Protein AF-0000000080159891 (afdb_homodimer)

Nearest PDB structures (foldseek):
  3m3w-assembly1_A  TM=3.680E-01  e=1.113E+00  Mus musculus
  7n6g-assembly1_3H  TM=3.211E-01  e=9.814E-01  Chlamydomonas reinhardtii
  2ysu-assembly1_B  TM=4.409E-01  e=3.050E+00  Escherichia coli
  2b5u-assembly2_C  TM=4.542E-01  e=4.450E+00  Escherichia coli
  8i03-assembly1_H  TM=3.028E-01  e=2.226E+00  Schizosaccharomyces pombe

Radius of gyration: 21.89 Å; Cα contacts (8 Å, |Δi|>4): 85; chains: 2; bounding box: 22×74×49 Å

Solvent-accessible surface area (backbone atoms only — not comparable to full-atom values): 10011 Å² total; per-residue (Å²): 124,68,68,62,51,53,52,50,51,48,51,50,48,49,50,55,45,52,54,51,47,52,53,51,48,52,53,46,51,52,57,71,67,59,70,73,68,85,65,97,40,57,67,59,45,50,52,42,52,51,51,51,51,51,53,51,52,54,51,48,52,53,50,51,51,50,52,49,49,44,51,50,50,52,52,52,52,52,53,54,53,52,52,51,54,56,56,69,72,98,123,69,67,61,51,53,51,51,50,48,49,50,47,49,50,53,44,52,54,50,50,52,54,50,48,52,52,47,52,54,57,71,68,60,71,72,67,86,64,98,40,58,68,58,43,50,51,43,52,51,51,51,51,51,51,50,51,51,52,49,52,52,52,51,50,50,53,49,50,45,52,50,49,50,51,52,53,52,51,55,52,52,53,52,54,57,55,69,74,97

Foldseek 3Di:
DVVVVLVVLLVVLVVVLVVLVVVLVVLVVVLVPQDQDPDPDPVSRVVSVVVSVVSVVVSVVSNVVSVVSSVVSNVVSVVVVVVVVVVVVD/DVVVVLVVLLVVLVVVLVVLVVVLVVLVVVLVPQDQDPDPDPVSRVVSVVVSVVSVVVSVVSNVVSVVSSVVSNVVSVVVVVVVVVVVVD

Structure (mmCIF, N/CA/C/O backbone):
data_AF-0000000080159891-model_v1
#
loop_
_entity.id
_entity.type
_entity.pdbx_description
1 polymer 'Uncharacterized protein'
#
loop_
_atom_site.group_PDB
_atom_site.id
_atom_site.type_symbol
_atom_site.label_atom_id
_atom_site.label_alt_id
_atom_site.label_comp_id
_atom_site.label_asym_id
_atom_site.label_entity_id
_atom_site.label_seq_id
_atom_site.pdbx_PDB_ins_code
_atom_site.Cartn_x
_atom_site.Cartn_y
_atom_site.Cartn_z
_atom_site.occupancy
_atom_site.B_iso_or_equiv
_atom_site.auth_seq_id
_atom_site.auth_comp_id
_atom_site.auth_asym_id
_atom_site.auth_atom_id
_atom_site.pdbx_PDB_model_num
ATOM 1 N N . MET A 1 1 ? -6.734 30.906 12.227 1 41.5 1 MET A N 1
ATOM 2 C CA . MET A 1 1 ? -7.859 30.453 11.406 1 41.5 1 MET A CA 1
ATOM 3 C C . MET A 1 1 ? -7.391 29.516 10.297 1 41.5 1 MET A C 1
ATOM 5 O O . MET A 1 1 ? -8.047 28.516 10.008 1 41.5 1 MET A O 1
ATOM 9 N N . HIS A 1 2 ? -6 29.703 9.641 1 50.62 2 HIS A N 1
ATOM 10 C CA . HIS A 1 2 ? -5.527 29.094 8.398 1 50.62 2 HIS A CA 1
ATOM 11 C C . HIS A 1 2 ? -4.965 27.703 8.648 1 50.62 2 HIS A C 1
ATOM 13 O O . HIS A 1 2 ? -5.129 26.797 7.816 1 50.62 2 HIS A O 1
ATOM 19 N N . ARG A 1 3 ? -4.496 27.547 9.922 1 57.81 3 ARG A N 1
ATOM 20 C CA . ARG A 1 3 ? -3.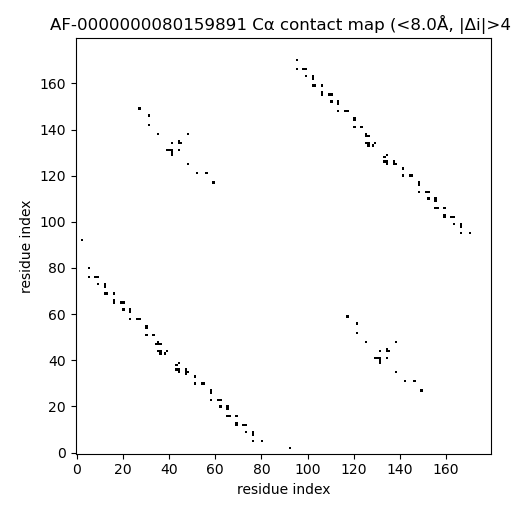898 26.266 10.281 1 57.81 3 ARG A CA 1
ATOM 21 C C . ARG A 1 3 ? -4.949 25.156 10.312 1 57.81 3 ARG A C 1
ATOM 23 O O . ARG A 1 3 ? -4.703 24.047 9.852 1 57.81 3 ARG A O 1
ATOM 30 N N . ALA A 1 4 ? -6.168 25.484 10.703 1 65.19 4 ALA A N 1
ATOM 31 C CA . ALA A 1 4 ? -7.289 24.547 10.766 1 65.19 4 ALA A CA 1
ATOM 32 C C . ALA A 1 4 ? -7.641 24.016 9.375 1 65.19 4 ALA A C 1
ATOM 34 O O . ALA A 1 4 ? -8.008 22.859 9.227 1 65.19 4 ALA A O 1
ATOM 35 N N . SER A 1 5 ? -7.145 24.953 8.375 1 75.56 5 SER A N 1
ATOM 36 C CA . SER A 1 5 ? -7.559 24.578 7.023 1 75.56 5 SER A CA 1
ATOM 37 C C . SER A 1 5 ? -6.664 23.484 6.457 1 75.56 5 SER A C 1
ATOM 39 O O . SER A 1 5 ? -7.156 22.5 5.898 1 75.56 5 SER A O 1
ATOM 41 N N . TYR A 1 6 ? -5.398 23.531 6.855 1 85.38 6 TYR A N 1
ATOM 42 C CA . TYR A 1 6 ? -4.5 22.531 6.293 1 85.38 6 TYR A CA 1
ATOM 43 C C . TYR A 1 6 ? -4.66 21.203 7.008 1 85.38 6 TYR A C 1
ATOM 45 O O . TYR A 1 6 ? -4.594 20.141 6.383 1 85.38 6 TYR A O 1
ATOM 53 N N . ASP A 1 7 ? -4.992 21.359 8.25 1 85.12 7 ASP A N 1
ATOM 54 C CA . ASP A 1 7 ? -5.242 20.141 9.008 1 85.12 7 ASP A CA 1
ATOM 55 C C . ASP A 1 7 ? -6.441 19.375 8.453 1 85.12 7 ASP A C 1
ATOM 57 O O . ASP A 1 7 ? -6.414 18.141 8.359 1 85.12 7 ASP A O 1
ATOM 61 N N . ALA A 1 8 ? -7.395 20.188 8.172 1 91.81 8 ALA A N 1
ATOM 62 C CA . ALA A 1 8 ? -8.594 19.578 7.613 1 91.81 8 ALA A CA 1
ATOM 63 C C . ALA A 1 8 ? -8.305 18.953 6.246 1 91.81 8 ALA A C 1
ATOM 65 O O . ALA A 1 8 ? -8.797 17.875 5.934 1 91.81 8 ALA A O 1
ATOM 66 N N . ASP A 1 9 ? -7.5 19.625 5.426 1 92.94 9 ASP A N 1
ATOM 67 C CA . ASP A 1 9 ? -7.141 19.109 4.105 1 92.94 9 ASP A CA 1
ATOM 68 C C . ASP A 1 9 ? -6.309 17.844 4.215 1 92.94 9 ASP A C 1
ATOM 70 O O . ASP A 1 9 ? -6.52 16.891 3.461 1 92.94 9 ASP A O 1
ATOM 74 N N . PHE A 1 10 ? -5.398 17.875 5.129 1 93.38 10 PHE A N 1
ATOM 75 C CA . PHE A 1 10 ? -4.578 16.688 5.375 1 93.38 10 PHE A CA 1
ATOM 76 C C . PHE A 1 10 ? -5.441 15.523 5.832 1 93.38 10 PHE A C 1
ATOM 78 O O . PHE A 1 10 ? -5.285 14.398 5.348 1 93.38 10 PHE A O 1
ATOM 85 N N . ALA A 1 11 ? -6.348 15.781 6.77 1 94.75 11 ALA A N 1
ATOM 86 C CA . ALA A 1 11 ? -7.227 14.734 7.281 1 94.75 11 ALA A CA 1
ATOM 87 C C . ALA A 1 11 ? -8.07 14.125 6.16 1 94.75 11 ALA A C 1
ATOM 89 O O . ALA A 1 11 ? -8.242 12.906 6.094 1 94.75 11 ALA A O 1
ATOM 90 N N . LYS A 1 12 ? -8.523 15.008 5.336 1 96.69 12 LYS A N 1
ATOM 91 C CA . LYS A 1 12 ? -9.328 14.539 4.211 1 96.69 12 LYS A CA 1
ATOM 92 C C . LYS A 1 12 ? -8.5 13.664 3.271 1 96.69 12 LYS A C 1
ATOM 94 O O . LYS A 1 12 ? -8.961 12.609 2.834 1 96.69 12 LYS A O 1
ATOM 99 N N . ALA A 1 13 ? -7.277 14.094 2.92 1 97.25 13 ALA A N 1
ATOM 100 C CA . ALA A 1 13 ? -6.406 13.32 2.035 1 97.25 13 ALA A CA 1
ATOM 101 C C . ALA A 1 13 ? -6.094 11.953 2.627 1 97.25 13 ALA A C 1
ATOM 103 O O . ALA A 1 13 ? -6.137 10.938 1.921 1 97.25 13 ALA A O 1
ATOM 104 N N . LEU A 1 14 ? -5.863 11.891 3.908 1 97.44 14 LEU A N 1
ATOM 105 C CA . LEU A 1 14 ? -5.547 10.633 4.574 1 97.44 14 LEU A CA 1
ATOM 106 C C . LEU A 1 14 ? -6.777 9.734 4.656 1 97.44 14 LEU A C 1
ATOM 108 O O . LEU A 1 14 ? -6.676 8.516 4.5 1 97.44 14 LEU A O 1
ATOM 112 N N . LYS A 1 15 ? -7.883 10.352 4.934 1 96.88 15 LYS A N 1
ATOM 113 C CA . LYS A 1 15 ? -9.117 9.578 4.988 1 96.88 15 LYS A CA 1
ATOM 114 C C . LYS A 1 15 ? -9.391 8.891 3.65 1 96.88 15 LYS A C 1
ATOM 116 O O . LYS A 1 15 ? -9.711 7.703 3.611 1 96.88 15 LYS A O 1
ATOM 121 N N . VAL A 1 16 ? -9.266 9.625 2.617 1 98 16 VAL A N 1
ATOM 122 C CA . VAL A 1 16 ? -9.477 9.07 1.283 1 98 16 VAL A CA 1
ATOM 123 C C . VAL A 1 16 ? -8.469 7.957 1.023 1 98 16 VAL A C 1
ATOM 125 O O . VAL A 1 16 ? -8.82 6.902 0.489 1 98 16 VAL A O 1
ATOM 128 N N . PHE A 1 17 ? -7.234 8.172 1.402 1 98.44 17 PHE A N 1
ATOM 129 C CA . PHE A 1 17 ? -6.188 7.168 1.257 1 98.44 17 PHE A CA 1
ATOM 130 C C . PHE A 1 17 ? -6.543 5.898 2.021 1 98.44 17 PHE A C 1
ATOM 132 O O . PHE A 1 17 ? -6.496 4.797 1.465 1 98.44 17 PHE A O 1
ATOM 139 N N . TYR A 1 18 ? -6.961 6.016 3.201 1 97.75 18 TYR A N 1
ATOM 140 C CA . TYR A 1 18 ? -7.27 4.855 4.027 1 97.75 18 TYR A CA 1
ATOM 141 C C . TYR A 1 18 ? -8.477 4.102 3.479 1 97.75 18 TYR A C 1
ATOM 143 O O . TYR A 1 18 ? -8.516 2.869 3.518 1 97.75 18 TYR A O 1
ATOM 151 N N . GLN A 1 19 ? -9.414 4.844 3.037 1 97.88 19 GLN A N 1
ATOM 152 C CA . GLN A 1 19 ? -10.57 4.211 2.42 1 97.88 19 GLN A CA 1
ATOM 153 C C . GLN A 1 19 ? -10.172 3.416 1.181 1 97.88 19 GLN A C 1
ATOM 155 O O . GLN A 1 19 ? -10.641 2.295 0.974 1 97.88 19 GLN A O 1
ATOM 160 N N . SER A 1 20 ? -9.281 3.963 0.385 1 97.75 20 SER A N 1
ATOM 161 C CA . SER A 1 20 ? -8.766 3.26 -0.785 1 97.75 20 SER A CA 1
ATOM 162 C C . SER A 1 20 ? -8 2.006 -0.382 1 97.75 20 SER A C 1
ATOM 164 O O . SER A 1 20 ? -8.133 0.96 -1.022 1 97.75 20 SER A O 1
ATOM 166 N N . MET A 1 21 ? -7.301 2.1 0.705 1 96.44 21 MET A N 1
ATOM 167 C CA . MET A 1 21 ? -6.531 0.958 1.189 1 96.44 21 MET A CA 1
ATOM 168 C C . MET A 1 21 ? -7.453 -0.177 1.621 1 96.44 21 MET A C 1
ATOM 170 O O . MET A 1 21 ? -7.125 -1.352 1.443 1 96.44 21 MET A O 1
ATOM 174 N N . ASN A 1 22 ? -8.562 0.203 2.166 1 95.88 22 ASN A N 1
ATOM 175 C CA . ASN A 1 22 ? -9.531 -0.826 2.533 1 95.88 22 ASN A CA 1
ATOM 176 C C . ASN A 1 22 ? -10.039 -1.582 1.31 1 95.88 22 ASN A C 1
ATOM 178 O O . ASN A 1 22 ? -10.195 -2.803 1.352 1 95.88 22 ASN A O 1
ATOM 182 N N . THR A 1 23 ? -10.312 -0.82 0.308 1 96.69 23 THR A N 1
ATOM 183 C CA . THR A 1 23 ? -10.734 -1.436 -0.944 1 96.69 23 THR A CA 1
ATOM 184 C C . THR A 1 23 ? -9.641 -2.338 -1.502 1 96.69 23 THR A C 1
ATOM 186 O O . THR A 1 23 ? -9.906 -3.467 -1.915 1 96.69 23 THR A O 1
ATOM 189 N N . ILE A 1 24 ? -8.414 -1.918 -1.471 1 96.69 24 ILE A N 1
ATOM 190 C CA . ILE A 1 24 ? -7.258 -2.652 -1.969 1 96.69 24 ILE A CA 1
ATOM 191 C C . ILE A 1 24 ? -7.047 -3.914 -1.134 1 96.69 24 ILE A C 1
ATOM 193 O O . ILE A 1 24 ? -6.738 -4.98 -1.674 1 96.69 24 ILE A O 1
ATOM 197 N N . ARG A 1 25 ? -7.273 -3.783 0.096 1 94.75 25 ARG A N 1
ATOM 198 C CA . ARG A 1 25 ? -7.195 -4.941 0.978 1 94.75 25 ARG A CA 1
ATOM 199 C C . ARG A 1 25 ? -8.211 -6.008 0.571 1 94.75 25 ARG A C 1
ATOM 201 O O . ARG A 1 25 ? -7.902 -7.199 0.573 1 94.75 25 ARG A O 1
ATOM 208 N N . GLY A 1 26 ? -9.398 -5.504 0.278 1 95.56 26 GLY A N 1
ATOM 209 C CA . GLY A 1 26 ? -10.391 -6.438 -0.223 1 95.56 26 GLY A CA 1
ATOM 210 C C . GLY A 1 26 ? -9.953 -7.164 -1.479 1 95.56 26 GLY A C 1
ATOM 211 O O . GLY A 1 26 ? -10.164 -8.367 -1.611 1 95.56 26 GLY A O 1
ATOM 212 N N . HIS A 1 27 ? -9.312 -6.418 -2.354 1 93.88 27 HIS A N 1
ATOM 213 C CA . HIS A 1 27 ? -8.781 -7.02 -3.57 1 93.88 27 HIS A CA 1
ATOM 214 C C . HIS A 1 27 ? -7.711 -8.055 -3.25 1 93.88 27 HIS A C 1
ATOM 216 O O . HIS A 1 27 ? -7.684 -9.133 -3.852 1 93.88 27 HIS A O 1
ATOM 222 N N . PHE A 1 28 ? -6.902 -7.758 -2.34 1 94.31 28 PHE A N 1
ATOM 223 C CA . PHE A 1 28 ? -5.871 -8.711 -1.944 1 94.31 28 PHE A CA 1
ATOM 224 C C . PHE A 1 28 ? -6.496 -9.977 -1.368 1 94.31 28 PHE A C 1
ATOM 226 O O . PHE A 1 28 ? -6.031 -11.086 -1.643 1 94.31 28 PHE A O 1
ATOM 233 N N . LEU A 1 29 ? -7.477 -9.836 -0.58 1 94.19 29 LEU A N 1
ATOM 234 C CA . LEU A 1 29 ? -8.117 -11 0.026 1 94.19 29 LEU A CA 1
ATOM 235 C C . LEU A 1 29 ? -8.672 -11.938 -1.044 1 94.19 29 LEU A C 1
ATOM 237 O O . LEU A 1 29 ? -8.602 -13.156 -0.901 1 94.19 29 LEU A O 1
ATOM 241 N N . ARG A 1 30 ? -9.188 -11.359 -2.08 1 92.31 30 ARG A N 1
ATOM 242 C CA . ARG A 1 30 ? -9.648 -12.18 -3.199 1 92.31 30 ARG A CA 1
ATOM 243 C C . ARG A 1 30 ? -8.477 -12.914 -3.848 1 92.31 30 ARG A C 1
ATOM 245 O O . ARG A 1 30 ? -8.594 -14.094 -4.188 1 92.31 30 ARG A O 1
ATOM 252 N N . LEU A 1 31 ? -7.367 -12.242 -4.008 1 90.94 31 LEU A N 1
ATOM 253 C CA . LEU A 1 31 ? -6.164 -12.852 -4.559 1 90.94 31 LEU A CA 1
ATOM 254 C C . LEU A 1 31 ? -5.676 -13.992 -3.668 1 90.94 31 LEU A C 1
ATOM 256 O O . LEU A 1 31 ? -5.312 -15.055 -4.164 1 90.94 31 LEU A O 1
ATOM 260 N N . LYS A 1 32 ? -5.742 -13.703 -2.432 1 89.81 32 LYS A N 1
ATOM 261 C CA . LYS A 1 32 ? -5.289 -14.672 -1.44 1 89.81 32 LYS A CA 1
ATOM 262 C C . LYS A 1 32 ? -6.148 -15.938 -1.481 1 89.81 32 LYS A C 1
ATOM 264 O O . LYS A 1 32 ? -5.645 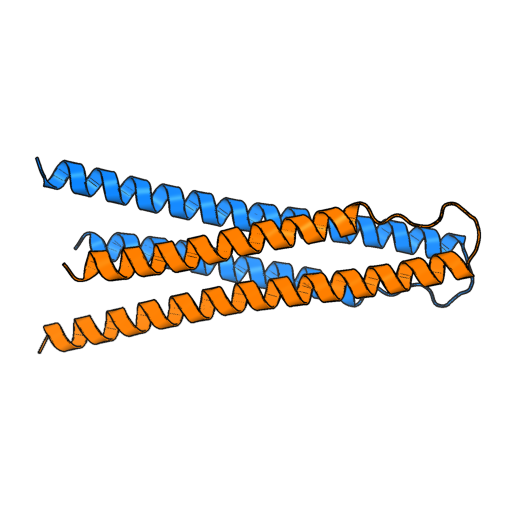-17.047 -1.268 1 89.81 32 LYS A O 1
ATOM 269 N N . HIS A 1 33 ? -7.363 -15.797 -1.824 1 92.19 33 HIS A N 1
ATOM 270 C CA . HIS A 1 33 ? -8.289 -16.922 -1.781 1 92.19 33 HIS A CA 1
ATOM 271 C C . HIS A 1 33 ? -8.414 -17.578 -3.15 1 92.19 33 HIS A C 1
ATOM 273 O O . HIS A 1 33 ? -9.117 -18.594 -3.295 1 92.19 33 HIS A O 1
ATOM 279 N N . TYR A 1 34 ? -7.75 -17.031 -4.102 1 91.5 34 TYR A N 1
ATOM 280 C CA . TYR A 1 34 ? -7.688 -17.656 -5.414 1 91.5 34 TYR A CA 1
ATOM 281 C C . TYR A 1 34 ? -6.699 -18.812 -5.418 1 91.5 34 TYR A C 1
ATOM 283 O O . TYR A 1 34 ? -5.484 -18.609 -5.426 1 91.5 34 TYR A O 1
ATOM 291 N N . LYS A 1 35 ? -7.129 -20.094 -5.562 1 92.12 35 LYS A N 1
ATOM 292 C CA . LYS A 1 35 ? -6.312 -21.281 -5.332 1 92.12 35 LYS A CA 1
ATOM 293 C C . LYS A 1 35 ? -6.078 -22.047 -6.633 1 92.12 35 LYS A C 1
ATOM 295 O O . LYS A 1 35 ? -6.914 -22 -7.543 1 92.12 35 LYS A O 1
ATOM 300 N N . PRO A 1 36 ? -4.938 -22.688 -6.625 1 91.38 36 PRO A N 1
ATOM 301 C CA . PRO A 1 36 ? -4.68 -23.516 -7.805 1 91.38 36 PRO A CA 1
ATOM 302 C C . PRO A 1 36 ? -5.621 -24.719 -7.906 1 91.38 36 PRO A C 1
ATOM 304 O O . PRO A 1 36 ? -6.184 -25.156 -6.898 1 91.38 36 PRO A O 1
ATOM 307 N N . PRO A 1 37 ? -5.75 -25.078 -9.148 1 90.75 37 PRO A N 1
ATOM 308 C CA . PRO A 1 37 ? -6.57 -26.281 -9.32 1 90.75 37 PRO A CA 1
ATOM 309 C C . PRO A 1 37 ? -6 -27.5 -8.578 1 90.75 37 PRO A C 1
ATOM 311 O O . PRO A 1 37 ? -4.781 -27.656 -8.484 1 90.75 37 PRO A O 1
ATOM 314 N N . GLU A 1 38 ? -6.805 -28.312 -8.102 1 86.38 38 GLU A N 1
ATOM 315 C CA . GLU A 1 38 ? -6.395 -29.516 -7.398 1 86.38 38 GLU A CA 1
ATOM 316 C C . GLU A 1 38 ? -6.031 -30.625 -8.383 1 86.38 38 GLU A C 1
ATOM 318 O O . GLU A 1 38 ? -5.164 -31.453 -8.102 1 86.38 38 GLU A O 1
ATOM 323 N N . GLU A 1 39 ? -6.637 -30.531 -9.547 1 80.38 39 GLU A N 1
ATOM 324 C CA . GLU A 1 39 ? -6.402 -31.562 -10.555 1 80.38 39 GLU A CA 1
ATOM 325 C C . GLU A 1 39 ? -4.988 -31.453 -11.125 1 80.38 39 GLU A C 1
ATOM 327 O O . GLU A 1 39 ? -4.41 -30.375 -11.172 1 80.38 39 GLU A O 1
ATOM 332 N N . GLU A 1 40 ? -4.359 -32.625 -11.422 1 82.19 40 GLU A N 1
ATOM 333 C CA . GLU A 1 40 ? -3.029 -32.688 -12.023 1 82.19 40 GLU A CA 1
ATOM 334 C C . GLU A 1 40 ? -3.096 -32.406 -13.523 1 82.19 40 GLU A C 1
ATOM 336 O O . GLU A 1 40 ? -2.898 -33.312 -14.336 1 82.19 40 GLU A O 1
ATOM 341 N N . ASN A 1 41 ? -3.438 -31.25 -13.852 1 88.44 41 ASN A N 1
ATOM 342 C CA . ASN A 1 41 ? -3.533 -30.766 -15.227 1 88.44 41 ASN A CA 1
ATOM 343 C C . ASN A 1 41 ? -2.658 -29.547 -15.453 1 88.44 41 ASN A C 1
ATOM 345 O O . ASN A 1 41 ? -2.967 -28.453 -14.961 1 88.44 41 ASN A O 1
ATOM 349 N N . ILE A 1 42 ? -1.668 -29.781 -16.188 1 89.56 42 ILE A N 1
ATOM 350 C CA . ILE A 1 42 ? -0.646 -28.766 -16.406 1 89.56 42 ILE A CA 1
ATOM 351 C C . ILE A 1 42 ? -1.266 -27.547 -17.078 1 89.56 42 ILE A C 1
ATOM 353 O O . ILE A 1 42 ? -0.909 -26.406 -16.766 1 89.56 42 ILE A O 1
ATOM 357 N N . TYR A 1 43 ? -2.123 -27.969 -17.953 1 90.69 43 TYR A N 1
ATOM 358 C CA . TYR A 1 43 ? -2.76 -26.875 -18.672 1 90.69 43 TYR A CA 1
ATOM 359 C C . TYR A 1 43 ? -3.533 -25.969 -17.719 1 90.69 43 TYR A C 1
ATOM 361 O O . TYR A 1 43 ? -3.393 -24.75 -17.766 1 90.69 43 TYR A O 1
ATOM 369 N N . LEU A 1 44 ? -4.324 -26.531 -16.844 1 92.81 44 LEU A N 1
ATOM 370 C CA . LEU A 1 44 ? -5.121 -25.766 -15.883 1 92.81 44 LEU A CA 1
ATOM 371 C C . LEU A 1 44 ? -4.223 -25 -14.922 1 92.81 44 LEU A C 1
ATOM 373 O O . LEU A 1 44 ? -4.539 -23.859 -14.539 1 92.81 44 LEU A O 1
ATOM 377 N N . LEU A 1 45 ? -3.154 -25.547 -14.57 1 92.62 45 LEU A N 1
ATOM 378 C CA . LEU A 1 45 ? -2.219 -24.906 -13.656 1 92.62 45 LEU A CA 1
ATOM 379 C C . LEU A 1 45 ? -1.547 -23.703 -14.328 1 92.62 45 LEU A C 1
ATOM 381 O O . LEU A 1 45 ? -1.313 -22.672 -13.688 1 92.62 45 LEU A O 1
ATOM 385 N N . ARG A 1 46 ? -1.249 -23.922 -15.562 1 92.38 46 ARG A N 1
ATOM 386 C CA . ARG A 1 46 ? -0.683 -22.812 -16.312 1 92.38 46 ARG A CA 1
ATOM 387 C C . ARG A 1 46 ? -1.668 -21.641 -16.406 1 92.38 46 ARG A C 1
ATOM 389 O O . ARG A 1 46 ? -1.289 -20.484 -16.219 1 92.38 46 ARG A O 1
ATOM 396 N N . LEU A 1 47 ? -2.859 -21.984 -16.641 1 93.88 47 LEU A N 1
ATOM 397 C CA . LEU A 1 47 ? -3.898 -20.969 -16.703 1 93.88 47 LEU A CA 1
ATOM 398 C C . LEU A 1 47 ? -4.031 -20.25 -15.352 1 93.88 47 LEU A C 1
ATOM 400 O O . LEU A 1 47 ? -4.18 -19.031 -15.312 1 93.88 47 LEU A O 1
ATOM 404 N N . PHE A 1 48 ? -4.059 -20.969 -14.32 1 94.19 48 PHE A N 1
ATOM 405 C CA . PHE A 1 48 ? -4.102 -20.422 -12.969 1 94.19 48 PHE A CA 1
ATOM 406 C C . PHE A 1 48 ? -2.949 -19.453 -12.742 1 94.19 48 PHE A C 1
ATOM 408 O O . PHE A 1 48 ? -3.152 -18.359 -12.234 1 94.19 48 PHE A O 1
ATOM 415 N N . THR A 1 49 ? -1.771 -19.859 -13.125 1 92.69 49 THR A N 1
ATOM 416 C CA . THR A 1 49 ? -0.581 -19.047 -12.898 1 92.69 49 THR A CA 1
ATOM 417 C C . THR A 1 49 ? -0.67 -17.734 -13.672 1 92.69 49 THR A C 1
ATOM 419 O O . THR A 1 49 ? -0.326 -16.672 -13.148 1 92.69 49 THR A O 1
ATOM 422 N N . GLU A 1 50 ? -1.165 -17.812 -14.789 1 92.56 50 GLU A N 1
ATOM 423 C CA . GLU A 1 50 ? -1.311 -16.625 -15.625 1 92.56 50 GLU A CA 1
ATOM 424 C C . GLU A 1 50 ? -2.334 -15.664 -15.039 1 92.56 50 GLU A C 1
ATOM 426 O O . GLU A 1 50 ? -2.076 -14.461 -14.945 1 92.56 50 GLU A O 1
ATOM 431 N N . LYS A 1 51 ? -3.418 -16.234 -14.672 1 93.69 51 LYS A N 1
ATOM 432 C CA . LYS A 1 51 ? -4.473 -15.414 -14.086 1 93.69 51 LYS A CA 1
ATOM 433 C C . LYS A 1 51 ? -4.008 -14.781 -12.781 1 93.69 51 LYS A C 1
ATOM 435 O O . LYS A 1 51 ? -4.27 -13.602 -12.531 1 93.69 51 LYS A O 1
ATOM 440 N N . GLN A 1 52 ? -3.375 -15.602 -12.031 1 91.81 52 GLN A N 1
ATOM 441 C CA . GLN A 1 52 ? -2.867 -15.086 -10.766 1 91.81 52 GLN A CA 1
ATOM 442 C C . GLN A 1 52 ? -1.889 -13.938 -10.992 1 91.81 52 GLN A C 1
ATOM 444 O O . GLN A 1 52 ? -1.938 -12.922 -10.289 1 91.81 52 GLN A O 1
ATOM 449 N N . SER A 1 53 ? -1.062 -14.031 -11.93 1 91 53 SER A N 1
ATOM 450 C CA . SER A 1 53 ? -0.112 -12.969 -12.25 1 91 53 SER A CA 1
ATOM 451 C C . SER A 1 53 ? -0.83 -11.695 -12.688 1 91 53 SER A C 1
ATOM 453 O O . SER A 1 53 ? -0.446 -10.594 -12.297 1 91 53 SER A O 1
ATOM 455 N N . GLN A 1 54 ? -1.775 -11.891 -13.469 1 93.56 54 GLN A N 1
ATOM 456 C CA . GLN A 1 54 ? -2.547 -10.742 -13.922 1 93.56 54 GLN A CA 1
ATOM 457 C C . GLN A 1 54 ? -3.25 -10.055 -12.75 1 93.56 54 GLN A C 1
ATOM 459 O O . GLN A 1 54 ? -3.277 -8.828 -12.672 1 93.56 54 GLN A O 1
ATOM 464 N N . MET A 1 55 ? -3.807 -10.797 -11.914 1 92.94 55 MET A N 1
ATOM 465 C CA . MET A 1 55 ? -4.488 -10.242 -10.742 1 92.94 55 MET A CA 1
ATOM 466 C C . MET A 1 55 ? -3.518 -9.461 -9.867 1 92.94 55 MET A C 1
ATOM 468 O O . MET A 1 55 ? -3.863 -8.391 -9.352 1 92.94 55 MET A O 1
ATOM 472 N N . PHE A 1 56 ? -2.371 -9.961 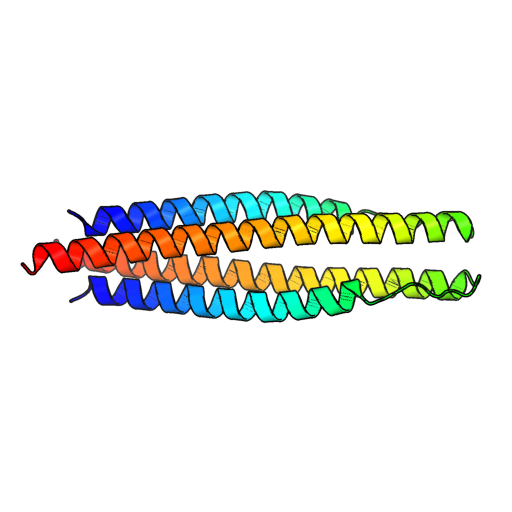-9.734 1 91.12 56 PHE A N 1
ATOM 473 C CA . PHE A 1 56 ? -1.35 -9.289 -8.938 1 91.12 56 PHE A CA 1
ATOM 474 C C . PHE A 1 56 ? -0.931 -7.977 -9.586 1 91.12 56 PHE A C 1
ATOM 476 O O . PHE A 1 56 ? -0.729 -6.977 -8.891 1 91.12 56 PHE A O 1
ATOM 483 N N . LYS A 1 57 ? -0.786 -8.031 -10.805 1 93.12 57 LYS A N 1
ATOM 484 C CA . LYS A 1 57 ? -0.437 -6.812 -11.531 1 93.12 57 LYS A CA 1
ATOM 485 C C . LYS A 1 57 ? -1.516 -5.746 -11.359 1 93.12 57 LYS A C 1
ATOM 487 O O . LYS A 1 57 ? -1.207 -4.57 -11.148 1 93.12 57 LYS A O 1
ATOM 492 N N . ASP A 1 58 ? -2.713 -6.145 -11.453 1 93.88 58 ASP A N 1
ATOM 493 C CA . ASP A 1 58 ? -3.83 -5.219 -11.289 1 93.88 58 ASP A CA 1
ATOM 494 C C . ASP A 1 58 ? -3.855 -4.641 -9.875 1 93.88 58 ASP A C 1
ATOM 496 O O . ASP A 1 58 ? -4.074 -3.443 -9.688 1 93.88 58 ASP A O 1
ATOM 500 N N . PHE A 1 59 ? -3.652 -5.48 -8.984 1 94.75 59 PHE A N 1
ATOM 501 C CA . PHE A 1 59 ? -3.584 -5.094 -7.578 1 94.75 59 PHE A CA 1
ATOM 502 C C . PHE A 1 59 ? -2.496 -4.047 -7.359 1 94.75 59 PHE A C 1
ATOM 504 O O . PHE A 1 59 ? -2.738 -3.016 -6.727 1 94.75 59 PHE A O 1
ATOM 511 N N . TRP A 1 60 ? -1.364 -4.246 -7.918 1 93.81 60 TRP A N 1
ATOM 512 C CA . TRP A 1 60 ? -0.228 -3.348 -7.754 1 93.81 60 TRP A CA 1
ATOM 513 C C . TRP A 1 60 ? -0.503 -1.995 -8.406 1 93.81 60 TRP A C 1
ATOM 515 O O . TRP A 1 60 ? -0.178 -0.949 -7.84 1 93.81 60 TRP A O 1
ATOM 525 N N . GLN A 1 61 ? -1.079 -2.105 -9.492 1 96 61 GLN A N 1
ATOM 526 C CA . GLN A 1 61 ? -1.382 -0.869 -10.203 1 96 61 GLN A CA 1
ATOM 527 C C . GLN A 1 61 ? -2.336 0.009 -9.398 1 96 61 GLN A C 1
ATOM 529 O O . GLN A 1 61 ? -2.168 1.229 -9.344 1 96 61 GLN A O 1
ATOM 534 N N . GLN A 1 62 ? -3.26 -0.633 -8.828 1 96.25 62 GLN A N 1
ATOM 535 C CA . GLN A 1 62 ? -4.199 0.096 -7.984 1 96.25 62 GLN A CA 1
ATOM 536 C C . GLN A 1 62 ? -3.492 0.703 -6.777 1 96.25 62 GLN A C 1
ATOM 538 O O . GLN A 1 62 ? -3.721 1.866 -6.438 1 96.25 62 GLN A O 1
ATOM 543 N N . LEU A 1 63 ? -2.703 -0.058 -6.184 1 96.56 63 LEU A N 1
ATOM 544 C CA . LEU A 1 63 ? -1.948 0.408 -5.027 1 96.56 63 LEU A CA 1
ATOM 545 C C . LEU A 1 63 ? -1.055 1.587 -5.398 1 96.56 63 LEU A C 1
ATOM 547 O O . LEU A 1 63 ? -1.062 2.615 -4.719 1 96.56 63 LEU A O 1
ATOM 551 N N . GLU A 1 64 ? -0.373 1.484 -6.508 1 96 64 GLU A N 1
ATOM 552 C CA . GLU A 1 64 ? 0.514 2.551 -6.965 1 96 64 GLU A CA 1
ATOM 553 C C . GLU A 1 64 ? -0.26 3.842 -7.215 1 96 64 GLU A C 1
ATOM 555 O O . GLU A 1 64 ? 0.212 4.93 -6.875 1 96 64 GLU A O 1
ATOM 560 N N . SER A 1 65 ? -1.336 3.701 -7.773 1 97.44 65 SER A N 1
ATOM 561 C CA . SER A 1 65 ? -2.166 4.863 -8.062 1 97.44 65 SER A CA 1
ATOM 562 C C . SER A 1 65 ? -2.621 5.555 -6.781 1 97.44 65 SER A C 1
ATOM 564 O O . SER A 1 65 ? -2.619 6.781 -6.695 1 97.44 65 SER A O 1
ATOM 566 N N . CYS A 1 66 ? -2.998 4.777 -5.824 1 97.69 66 CYS A N 1
ATOM 567 C CA . CYS A 1 66 ? -3.445 5.289 -4.535 1 97.69 66 CYS A CA 1
ATOM 568 C C . CYS A 1 66 ? -2.32 6.027 -3.82 1 97.69 66 CYS A C 1
ATOM 570 O O . CYS A 1 66 ? -2.539 7.102 -3.252 1 97.69 66 CYS A O 1
ATOM 572 N N . ILE A 1 67 ? -1.162 5.527 -3.879 1 97.62 67 ILE A N 1
ATOM 573 C CA . ILE A 1 67 ? -0.006 6.141 -3.23 1 97.62 67 ILE A CA 1
ATOM 574 C C . ILE A 1 67 ? 0.366 7.434 -3.951 1 97.62 67 ILE A C 1
ATOM 576 O O . ILE A 1 67 ? 0.673 8.438 -3.312 1 97.62 67 ILE A O 1
ATOM 580 N N . CYS A 1 68 ? 0.305 7.422 -5.211 1 97.44 68 CYS A N 1
ATOM 581 C CA . CYS A 1 68 ? 0.596 8.617 -5.996 1 97.44 68 CYS A CA 1
ATOM 582 C C . CYS A 1 68 ? -0.405 9.727 -5.695 1 97.44 68 CYS A C 1
ATOM 584 O O . CYS A 1 68 ? -0.029 10.891 -5.582 1 97.44 68 CYS A O 1
ATOM 586 N N . LYS A 1 69 ? -1.615 9.328 -5.602 1 98.06 69 LYS A N 1
ATOM 587 C CA . LYS A 1 69 ? -2.641 10.312 -5.277 1 98.06 69 LYS A CA 1
ATOM 588 C C . LYS A 1 69 ? -2.375 10.961 -3.92 1 98.06 69 LYS A C 1
ATOM 590 O O . LYS A 1 69 ? -2.467 12.18 -3.775 1 98.06 69 LYS A O 1
ATOM 595 N N . LEU A 1 70 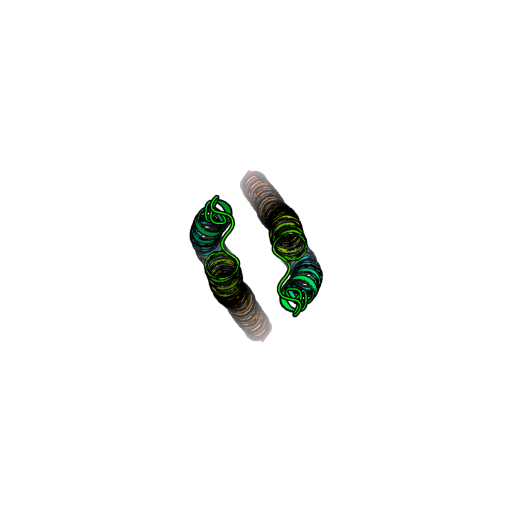? -2.027 10.18 -2.955 1 98.06 70 LEU A N 1
ATOM 596 C CA . LEU A 1 70 ? -1.715 10.727 -1.643 1 98.06 70 LEU A CA 1
ATOM 597 C C . LEU A 1 70 ? -0.53 11.688 -1.723 1 98.06 70 LEU A C 1
ATOM 599 O O . LEU A 1 70 ? -0.577 12.789 -1.169 1 98.06 70 LEU A O 1
ATOM 603 N N . LYS A 1 71 ? 0.421 11.273 -2.422 1 97.25 71 LYS A N 1
ATOM 604 C CA . LYS A 1 71 ? 1.612 12.102 -2.574 1 97.25 71 LYS A CA 1
ATOM 605 C C . LYS A 1 71 ? 1.27 13.445 -3.215 1 97.25 71 LYS A C 1
ATOM 607 O O . LYS A 1 71 ? 1.728 14.492 -2.754 1 97.25 71 LYS A O 1
ATOM 612 N N . ASN A 1 72 ? 0.477 13.336 -4.246 1 97.81 72 ASN A N 1
ATOM 613 C CA . ASN A 1 72 ? 0.073 14.555 -4.949 1 97.81 72 ASN A CA 1
ATOM 614 C C . ASN A 1 72 ? -0.792 15.445 -4.066 1 97.81 72 ASN A C 1
ATOM 616 O O . ASN A 1 72 ? -0.637 16.672 -4.07 1 97.81 72 ASN A O 1
ATOM 620 N N . ASP A 1 73 ? -1.706 14.812 -3.383 1 96.88 73 ASP A N 1
ATOM 621 C CA . ASP A 1 73 ? -2.564 15.578 -2.48 1 96.88 73 ASP A CA 1
ATOM 622 C C . ASP A 1 73 ? -1.741 16.281 -1.4 1 96.88 73 ASP A C 1
ATOM 624 O O . ASP A 1 73 ? -1.936 17.469 -1.137 1 96.88 73 ASP A O 1
ATOM 628 N N . VAL A 1 74 ? -0.792 15.609 -0.833 1 96.12 74 VAL A N 1
ATOM 629 C CA . VAL A 1 74 ? 0.053 16.172 0.221 1 96.12 74 VAL A CA 1
ATOM 630 C C . VAL A 1 74 ? 0.918 17.281 -0.347 1 96.12 74 VAL A C 1
ATOM 632 O O . VAL A 1 74 ? 1.056 18.344 0.27 1 96.12 74 VAL A O 1
ATOM 635 N N . ALA A 1 75 ? 1.46 17.078 -1.506 1 96.25 75 ALA A N 1
ATOM 636 C CA . ALA A 1 75 ? 2.277 18.109 -2.148 1 96.25 75 ALA A CA 1
ATOM 637 C C . ALA A 1 75 ? 1.472 19.375 -2.387 1 96.25 75 ALA A C 1
ATOM 639 O O . ALA A 1 75 ? 1.969 20.484 -2.164 1 96.25 75 ALA A O 1
ATOM 640 N N . ALA A 1 76 ? 0.256 19.203 -2.832 1 96.06 76 ALA A N 1
ATOM 641 C CA . ALA A 1 76 ? -0.622 20.344 -3.088 1 96.06 76 ALA A CA 1
ATOM 642 C C . ALA A 1 76 ? -0.927 21.094 -1.797 1 96.06 76 ALA A C 1
ATOM 644 O O . ALA A 1 76 ? -0.947 22.328 -1.782 1 96.06 76 ALA A O 1
ATOM 645 N N . ILE A 1 77 ? -1.161 20.375 -0.722 1 93.88 77 ILE A N 1
ATOM 646 C CA . ILE A 1 77 ? -1.466 20.953 0.578 1 93.88 77 ILE A CA 1
ATOM 647 C C . ILE A 1 77 ? -0.258 21.75 1.085 1 93.88 77 ILE A C 1
ATOM 649 O O . ILE A 1 77 ? -0.396 22.875 1.549 1 93.88 77 ILE A O 1
ATOM 653 N N . VAL A 1 78 ? 0.913 21.266 0.927 1 91.38 78 VAL A N 1
ATOM 654 C CA . VAL A 1 78 ? 2.143 21.891 1.398 1 91.38 78 VAL A CA 1
ATOM 655 C C . VAL A 1 78 ? 2.438 23.141 0.571 1 91.38 78 VAL A C 1
ATOM 657 O O . VAL A 1 78 ? 2.854 24.172 1.112 1 91.38 78 VAL A O 1
ATOM 660 N N . LYS A 1 79 ? 2.227 23.047 -0.658 1 91.69 79 LYS A N 1
ATOM 661 C CA . LYS A 1 79 ? 2.426 24.188 -1.536 1 91.69 79 LYS A CA 1
ATOM 662 C C . LYS A 1 79 ? 1.496 25.344 -1.159 1 91.69 79 LYS A C 1
ATOM 664 O O . LYS A 1 79 ? 1.919 26.5 -1.106 1 91.69 79 LYS A O 1
ATOM 669 N N . LYS A 1 80 ? 0.216 25 -0.945 1 88.44 80 LYS A N 1
ATOM 670 C CA . LYS A 1 80 ? -0.759 26 -0.523 1 88.44 80 LYS A CA 1
ATOM 671 C C . LYS A 1 80 ? -0.35 26.641 0.8 1 88.44 80 LYS A C 1
ATOM 673 O O . LYS A 1 80 ? -0.475 27.844 0.972 1 88.44 80 LYS A O 1
ATOM 678 N N . LYS A 1 81 ? 0.144 25.859 1.681 1 84.25 81 LYS A N 1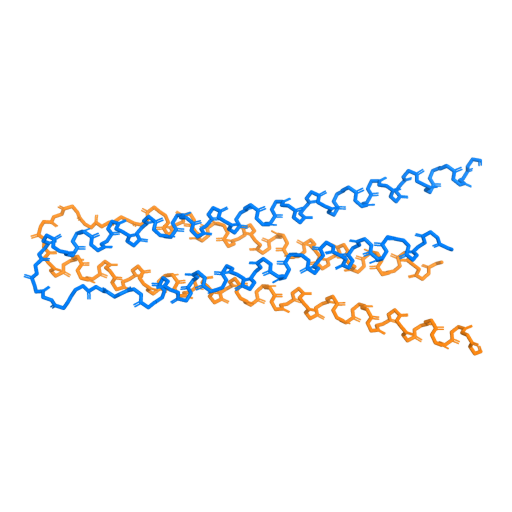
ATOM 679 C CA . LYS A 1 81 ? 0.592 26.328 2.984 1 84.25 81 LYS A CA 1
ATOM 680 C C . LYS A 1 81 ? 1.764 27.297 2.84 1 84.25 81 LYS A C 1
ATOM 682 O O . LYS A 1 81 ? 1.8 28.344 3.496 1 84.25 81 LYS A O 1
ATOM 687 N N . ARG A 1 82 ? 2.699 27.062 2.02 1 84 82 ARG A N 1
ATOM 688 C CA . ARG A 1 82 ? 3.887 27.875 1.817 1 84 82 ARG A CA 1
ATOM 689 C C . ARG A 1 82 ? 3.529 29.203 1.166 1 84 82 ARG A C 1
ATOM 691 O O . ARG A 1 82 ? 4.078 30.25 1.53 1 84 82 ARG A O 1
ATOM 698 N N . GLN A 1 83 ? 2.66 29.172 0.318 1 82 83 GLN A N 1
ATOM 699 C CA . GLN A 1 83 ? 2.242 30.391 -0.363 1 82 83 GLN A CA 1
ATOM 700 C C . GLN A 1 83 ? 1.515 31.328 0.593 1 82 83 GLN A C 1
ATOM 702 O O . GLN A 1 83 ? 1.69 32.562 0.526 1 82 83 GLN A O 1
ATOM 707 N N . GLU A 1 84 ? 0.765 30.844 1.445 1 78.44 84 GLU A N 1
ATOM 708 C CA . GLU A 1 84 ? 0.039 31.672 2.412 1 78.44 84 GLU A CA 1
ATOM 709 C C . GLU A 1 84 ? 0.989 32.281 3.432 1 78.44 84 GLU A C 1
ATOM 711 O O . GLU A 1 84 ? 0.801 33.438 3.844 1 78.44 84 GLU A O 1
ATOM 716 N N . VAL A 1 85 ? 1.961 31.547 3.836 1 69.81 85 VAL A N 1
ATOM 717 C CA . VAL A 1 85 ? 2.949 32.062 4.781 1 69.81 85 VAL A CA 1
ATOM 718 C C . VAL A 1 85 ? 3.752 33.188 4.133 1 69.81 85 VAL A C 1
ATOM 720 O O . VAL A 1 85 ? 4.051 34.188 4.777 1 69.81 85 VAL A O 1
ATOM 723 N N . ALA A 1 86 ? 4 33.062 2.885 1 74.12 86 ALA A N 1
ATOM 724 C CA . ALA A 1 86 ? 4.742 34.094 2.148 1 74.12 86 ALA A CA 1
ATOM 725 C C . ALA A 1 86 ? 3.928 35.375 2.018 1 74.12 86 ALA A C 1
ATOM 727 O O . ALA A 1 86 ? 4.469 36.469 2.131 1 74.12 86 ALA A O 1
ATOM 728 N N . TYR A 1 87 ? 2.623 35.25 1.812 1 75.44 87 TYR A N 1
ATOM 729 C CA . TYR A 1 87 ? 1.755 36.406 1.653 1 75.44 87 TYR A CA 1
ATOM 730 C C . TYR A 1 87 ? 1.558 37.125 2.982 1 75.44 87 TYR A C 1
ATOM 732 O O . TYR A 1 87 ? 1.39 38.344 3.016 1 75.44 87 TYR A O 1
ATOM 740 N N . SER A 1 88 ? 1.517 36.375 4.098 1 72.62 88 SER A N 1
ATOM 741 C CA . SER A 1 88 ? 1.287 37 5.398 1 72.62 88 SER A CA 1
ATOM 742 C C . SER A 1 88 ? 2.521 37.781 5.875 1 72.62 88 SER A C 1
ATOM 744 O O . SER A 1 88 ? 2.445 38.562 6.812 1 72.62 88 SER A O 1
ATOM 746 N N . ARG A 1 89 ? 3.646 37.406 5.379 1 71.25 89 ARG A N 1
ATOM 747 C CA . ARG A 1 89 ? 4.891 38.062 5.766 1 71.25 89 ARG A CA 1
ATOM 748 C C . ARG A 1 89 ? 5.105 39.344 4.961 1 71.25 89 ARG A C 1
ATOM 750 O O . ARG A 1 89 ? 5.949 40.156 5.312 1 71.25 89 ARG A O 1
ATOM 757 N N . CYS A 1 90 ? 4.312 39.594 4.016 1 59.09 90 CYS A N 1
ATOM 758 C CA . CYS A 1 90 ? 4.402 40.844 3.295 1 59.09 90 CYS A CA 1
ATOM 759 C C . CYS A 1 90 ? 3.344 41.812 3.781 1 59.09 90 CYS A C 1
ATOM 761 O O . CYS A 1 90 ? 2.25 41.406 4.18 1 59.09 90 CYS A O 1
ATOM 763 N N . MET B 1 1 ? 4.656 28.844 17.359 1 41.16 1 MET B N 1
ATOM 764 C CA . MET B 1 1 ? 5.82 27.984 17.547 1 41.16 1 MET B CA 1
ATOM 765 C C . MET B 1 1 ? 5.43 26.5 17.453 1 41.16 1 MET B C 1
ATOM 767 O O . MET B 1 1 ? 6.148 25.703 16.844 1 41.16 1 MET B O 1
ATOM 771 N N . HIS B 1 2 ? 4.039 26.016 17.953 1 50.41 2 HIS B N 1
ATOM 772 C CA . HIS B 1 2 ? 3.625 24.641 18.219 1 50.41 2 HIS B CA 1
ATOM 773 C C . HIS B 1 2 ? 3.145 23.953 16.938 1 50.41 2 HIS B C 1
ATOM 775 O O . HIS B 1 2 ? 3.389 22.766 16.734 1 50.41 2 HIS B O 1
ATOM 781 N N . ARG B 1 3 ? 2.648 24.859 16.031 1 57.41 3 ARG B N 1
ATOM 782 C CA . ARG B 1 3 ? 2.121 24.344 14.773 1 57.41 3 ARG B CA 1
ATOM 783 C C . ARG B 1 3 ? 3.236 23.766 13.906 1 57.41 3 ARG B C 1
ATOM 785 O O . ARG B 1 3 ? 3.066 22.719 13.281 1 57.41 3 ARG B O 1
ATOM 792 N N . ALA B 1 4 ? 4.43 24.328 13.977 1 64.69 4 ALA B N 1
ATOM 793 C CA . ALA B 1 4 ? 5.602 23.891 13.234 1 64.69 4 ALA B CA 1
ATOM 794 C C . ALA B 1 4 ? 6.02 22.484 13.648 1 64.69 4 ALA B C 1
ATOM 796 O O . ALA B 1 4 ? 6.457 21.688 12.812 1 64.69 4 ALA B O 1
ATOM 797 N N . SER B 1 5 ? 5.48 22.203 14.977 1 75.31 5 SER B N 1
ATOM 798 C CA . SER B 1 5 ? 5.957 20.922 15.5 1 75.31 5 SER B CA 1
ATOM 799 C C . SER B 1 5 ? 5.152 19.766 14.93 1 75.31 5 SER B C 1
ATOM 801 O O . SER B 1 5 ? 5.727 18.766 14.492 1 75.31 5 SER B O 1
ATOM 803 N N . TYR B 1 6 ? 3.881 20.031 14.68 1 85.12 6 TYR B N 1
ATOM 804 C CA . TYR B 1 6 ? 3.068 18.922 14.18 1 85.12 6 TYR B CA 1
ATOM 805 C C . TYR B 1 6 ? 3.293 18.719 12.688 1 85.12 6 TYR B C 1
ATOM 807 O O . TYR B 1 6 ? 3.314 17.578 12.219 1 85.12 6 TYR B O 1
ATOM 815 N N . ASP B 1 7 ? 3.574 19.812 12.086 1 84.75 7 ASP B N 1
ATOM 816 C CA . ASP B 1 7 ? 3.879 19.719 10.664 1 84.75 7 ASP B CA 1
ATOM 817 C C . ASP B 1 7 ? 5.141 18.891 10.422 1 84.75 7 ASP B C 1
ATOM 819 O O . ASP B 1 7 ? 5.199 18.078 9.492 1 84.75 7 ASP B O 1
ATOM 823 N N . ALA B 1 8 ? 6.051 19.234 11.273 1 91.62 8 ALA B N 1
ATOM 824 C CA . ALA B 1 8 ? 7.309 18.484 11.156 1 91.62 8 ALA B CA 1
ATOM 825 C C . ALA B 1 8 ? 7.109 17.016 11.477 1 91.62 8 ALA B C 1
ATOM 827 O O . ALA B 1 8 ? 7.672 16.141 10.805 1 91.62 8 ALA B O 1
ATOM 828 N N . ASP B 1 9 ? 6.293 16.688 12.477 1 92.88 9 ASP B N 1
ATOM 829 C CA . ASP B 1 9 ? 6.012 15.305 12.844 1 92.88 9 ASP B CA 1
ATOM 830 C C . ASP B 1 9 ? 5.254 14.586 11.734 1 92.88 9 ASP B C 1
ATOM 832 O O . ASP B 1 9 ? 5.547 13.422 11.43 1 92.88 9 ASP B O 1
ATOM 836 N N . PHE B 1 10 ? 4.332 15.281 11.188 1 93.38 10 PHE B N 1
ATOM 837 C CA . PHE B 1 10 ? 3.57 14.719 10.078 1 93.38 10 PHE B CA 1
ATOM 838 C C . PHE B 1 10 ? 4.48 14.438 8.883 1 93.38 10 PHE B C 1
ATOM 840 O O . PHE B 1 10 ? 4.406 13.367 8.281 1 93.38 10 PHE B O 1
ATOM 847 N N . ALA B 1 11 ? 5.336 15.391 8.555 1 94.81 11 ALA 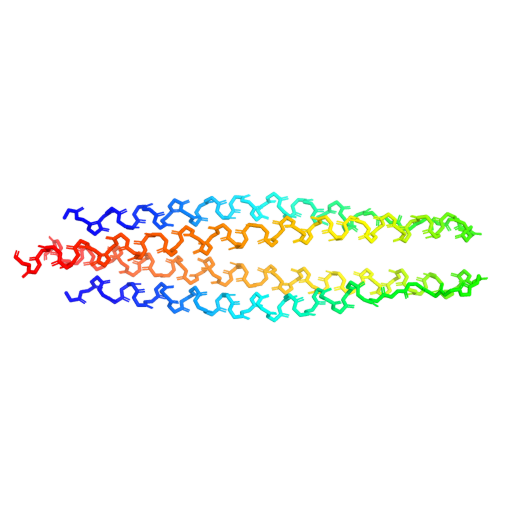B N 1
ATOM 848 C CA . ALA B 1 11 ? 6.262 15.227 7.438 1 94.81 11 ALA B CA 1
ATOM 849 C C . ALA B 1 11 ? 7.176 14.023 7.652 1 94.81 11 ALA B C 1
ATOM 851 O O . ALA B 1 11 ? 7.434 13.258 6.723 1 94.81 11 ALA B O 1
ATOM 852 N N . LYS B 1 12 ? 7.602 13.922 8.859 1 96.69 12 LYS B N 1
ATOM 853 C CA . LYS B 1 12 ? 8.477 12.797 9.18 1 96.69 12 LYS B CA 1
ATOM 854 C C . LYS B 1 12 ? 7.734 11.469 9.023 1 96.69 12 LYS B C 1
ATOM 856 O O . LYS B 1 12 ? 8.273 10.516 8.461 1 96.69 12 LYS B O 1
ATOM 861 N N . ALA B 1 13 ? 6.496 11.367 9.539 1 97.25 13 ALA B N 1
ATOM 862 C CA . ALA B 1 13 ? 5.703 10.148 9.43 1 97.25 13 ALA B CA 1
ATOM 863 C C . ALA B 1 13 ? 5.461 9.773 7.973 1 97.25 13 ALA B C 1
ATOM 865 O O . ALA B 1 13 ? 5.594 8.609 7.59 1 97.25 13 ALA B O 1
ATOM 866 N N . LEU B 1 14 ? 5.191 10.734 7.145 1 97.44 14 LEU B N 1
ATOM 867 C CA . LEU B 1 14 ? 4.938 10.492 5.73 1 97.44 14 LEU B CA 1
ATOM 868 C C . LEU B 1 14 ? 6.219 10.102 5.004 1 97.44 14 LEU B C 1
ATOM 870 O O . LEU B 1 14 ? 6.203 9.242 4.125 1 97.44 14 LEU B O 1
ATOM 874 N N . LYS B 1 15 ? 7.27 10.766 5.363 1 96.94 15 LYS B N 1
ATOM 875 C CA . LYS B 1 15 ? 8.547 10.43 4.746 1 96.94 15 LYS B CA 1
ATOM 876 C C . LYS B 1 15 ? 8.922 8.969 5.012 1 96.94 15 LYS B C 1
ATOM 878 O O . LYS B 1 15 ? 9.312 8.25 4.098 1 96.94 15 LYS B O 1
ATOM 883 N N . VAL B 1 16 ? 8.773 8.586 6.215 1 98 16 VAL B N 1
ATOM 884 C CA . VAL B 1 16 ? 9.07 7.203 6.582 1 98 16 VAL B CA 1
ATOM 885 C C . VAL B 1 16 ? 8.148 6.258 5.82 1 98 16 VAL B C 1
ATOM 887 O O . VAL B 1 16 ? 8.586 5.223 5.309 1 98 16 VAL B O 1
ATOM 890 N N . PHE B 1 17 ? 6.891 6.602 5.727 1 98.44 17 PHE B N 1
ATOM 891 C CA . PHE B 1 17 ? 5.914 5.812 4.984 1 98.44 17 PHE B CA 1
ATOM 892 C C . PHE B 1 17 ? 6.32 5.684 3.521 1 98.44 17 PHE B C 1
ATOM 894 O O . PHE B 1 17 ? 6.363 4.578 2.979 1 98.44 17 PHE B O 1
ATOM 901 N N . TYR B 1 18 ? 6.684 6.715 2.914 1 97.75 18 TYR B N 1
ATOM 902 C CA . TYR B 1 18 ? 7.035 6.695 1.498 1 97.75 18 TYR B CA 1
ATOM 903 C C . TYR B 1 18 ? 8.305 5.887 1.263 1 97.75 18 TYR B C 1
ATOM 905 O O . TYR B 1 18 ? 8.422 5.184 0.257 1 97.75 18 TYR B O 1
ATOM 913 N N . GLN B 1 19 ? 9.211 6.043 2.15 1 97.88 19 GLN B N 1
ATOM 914 C CA . GLN B 1 19 ? 10.43 5.246 2.049 1 97.88 19 GLN B CA 1
ATOM 915 C C . GLN B 1 19 ? 10.117 3.756 2.152 1 97.88 19 GLN B C 1
ATOM 917 O O . GLN B 1 19 ? 10.672 2.947 1.401 1 97.88 19 GLN B O 1
ATOM 922 N N . SER B 1 20 ? 9.227 3.402 3.049 1 97.75 20 SER B N 1
ATOM 923 C CA . SER B 1 20 ? 8.789 2.016 3.176 1 97.75 20 SER B CA 1
ATOM 924 C C . SER B 1 20 ? 8.094 1.533 1.909 1 97.75 20 SER B C 1
ATOM 926 O O . SER B 1 20 ? 8.305 0.403 1.467 1 97.75 20 SER B O 1
ATOM 928 N N . MET B 1 21 ? 7.363 2.408 1.298 1 96.5 21 MET B N 1
ATOM 929 C CA . MET B 1 21 ? 6.656 2.057 0.069 1 96.5 21 MET B CA 1
ATOM 930 C C . MET B 1 21 ? 7.641 1.782 -1.063 1 96.5 21 MET B C 1
ATOM 932 O O . MET B 1 21 ? 7.398 0.914 -1.903 1 96.5 21 MET B O 1
ATOM 936 N N . ASN B 1 22 ? 8.703 2.516 -1.044 1 95.94 22 ASN B N 1
ATOM 937 C CA . ASN B 1 22 ? 9.727 2.26 -2.051 1 95.94 22 ASN B CA 1
ATOM 938 C C . ASN B 1 22 ? 10.328 0.867 -1.893 1 95.94 22 ASN B C 1
ATOM 940 O O . ASN B 1 22 ? 10.578 0.177 -2.883 1 95.94 22 ASN B O 1
ATOM 944 N N . THR B 1 23 ? 10.578 0.556 -0.67 1 96.69 23 THR B N 1
ATOM 945 C CA . THR B 1 23 ? 11.094 -0.78 -0.388 1 96.69 23 THR B CA 1
ATOM 946 C C . THR B 1 23 ? 10.086 -1.846 -0.813 1 96.69 23 THR B C 1
ATOM 948 O O . THR B 1 23 ? 10.453 -2.836 -1.448 1 96.69 23 THR B O 1
ATOM 951 N N . ILE B 1 24 ? 8.828 -1.658 -0.55 1 96.75 24 ILE B N 1
ATOM 952 C CA . ILE B 1 24 ? 7.75 -2.58 -0.882 1 96.75 24 ILE B CA 1
ATOM 953 C C . ILE B 1 24 ? 7.613 -2.688 -2.398 1 96.75 24 ILE B C 1
ATOM 955 O O . ILE B 1 24 ? 7.398 -3.779 -2.934 1 96.75 24 ILE B O 1
ATOM 959 N N . ARG B 1 25 ? 7.801 -1.611 -3.023 1 94.88 25 ARG B N 1
ATOM 960 C CA . ARG B 1 25 ? 7.785 -1.613 -4.484 1 94.88 25 ARG B CA 1
ATOM 961 C C . ARG B 1 25 ? 8.891 -2.506 -5.039 1 94.88 25 ARG B C 1
ATOM 963 O O . ARG B 1 25 ? 8.672 -3.24 -6.008 1 94.88 25 ARG B O 1
ATOM 970 N N . GLY B 1 26 ? 10.039 -2.357 -4.406 1 95.5 26 GLY B N 1
ATOM 971 C CA . GLY B 1 26 ? 11.117 -3.246 -4.801 1 95.5 26 GLY B CA 1
ATOM 972 C C . GLY B 1 26 ? 10.773 -4.715 -4.637 1 95.5 26 GLY B C 1
ATOM 973 O O . GLY B 1 26 ? 11.086 -5.531 -5.508 1 95.5 26 GLY B O 1
ATOM 974 N N . HIS B 1 27 ? 10.102 -5 -3.537 1 93.81 27 HIS B N 1
ATOM 975 C CA . HIS B 1 27 ? 9.648 -6.371 -3.307 1 93.81 27 HIS B CA 1
ATOM 976 C C . HIS B 1 27 ? 8.656 -6.809 -4.375 1 93.81 27 HIS B C 1
ATOM 978 O O . HIS B 1 27 ? 8.727 -7.938 -4.871 1 93.81 27 HIS B O 1
ATOM 984 N N . PHE B 1 28 ? 7.797 -5.965 -4.719 1 94.31 28 PHE B N 1
ATOM 985 C CA . PHE B 1 28 ? 6.832 -6.281 -5.766 1 94.31 28 PHE B CA 1
ATOM 986 C C . PHE B 1 28 ? 7.539 -6.555 -7.086 1 94.31 28 PHE B C 1
ATOM 988 O O . PHE B 1 28 ? 7.172 -7.477 -7.816 1 94.31 28 PHE B O 1
ATOM 995 N N . LEU B 1 29 ? 8.492 -5.785 -7.422 1 94.38 29 LEU B N 1
ATOM 996 C CA . LEU B 1 29 ? 9.195 -5.965 -8.68 1 94.38 29 LEU B CA 1
ATOM 997 C C . LEU B 1 29 ? 9.844 -7.344 -8.75 1 94.38 29 LEU B C 1
ATOM 999 O O . LEU B 1 29 ? 9.859 -7.977 -9.805 1 94.38 29 LEU B O 1
ATOM 1003 N N . ARG B 1 30 ? 10.352 -7.785 -7.637 1 92.19 30 ARG B N 1
ATOM 1004 C CA . ARG B 1 30 ? 10.898 -9.141 -7.586 1 92.19 30 ARG B CA 1
ATOM 1005 C C . ARG B 1 30 ? 9.805 -10.18 -7.824 1 92.19 30 ARG B C 1
ATOM 1007 O O . ARG B 1 30 ? 10.016 -11.156 -8.547 1 92.19 30 ARG B O 1
ATOM 1014 N N . LEU B 1 31 ? 8.664 -9.953 -7.234 1 90.75 31 LEU B N 1
ATOM 1015 C CA . LEU B 1 31 ? 7.523 -10.844 -7.434 1 90.75 31 LEU B CA 1
ATOM 1016 C C . LEU B 1 31 ? 7.09 -10.859 -8.898 1 90.75 31 LEU B C 1
ATOM 1018 O O . LEU B 1 31 ? 6.816 -11.922 -9.461 1 90.75 31 LEU B O 1
ATOM 1022 N N . LYS B 1 32 ? 7.098 -9.695 -9.414 1 90 32 LYS B N 1
ATOM 1023 C CA . LYS B 1 32 ? 6.691 -9.523 -10.805 1 90 32 LYS B CA 1
ATOM 1024 C C . LYS B 1 32 ? 7.625 -10.273 -11.75 1 90 32 LYS B C 1
ATOM 1026 O O . LYS B 1 32 ? 7.191 -10.805 -12.773 1 90 32 LYS B O 1
ATOM 1031 N N . HIS B 1 33 ? 8.844 -10.391 -11.391 1 92.38 33 HIS B N 1
ATOM 1032 C CA . HIS B 1 33 ? 9.844 -10.984 -12.273 1 92.38 33 HIS B CA 1
ATOM 1033 C C . HIS B 1 33 ? 10.047 -12.461 -11.961 1 92.38 33 HIS B C 1
ATOM 1035 O O . HIS B 1 33 ? 10.812 -13.148 -12.641 1 92.38 33 HIS B O 1
ATOM 1041 N N . TYR B 1 34 ? 9.367 -12.922 -10.953 1 91.5 34 TYR B N 1
ATOM 1042 C CA . TYR B 1 34 ? 9.383 -14.352 -10.648 1 91.5 34 TYR B CA 1
ATOM 1043 C C . TYR B 1 34 ? 8.477 -15.125 -11.594 1 91.5 34 TYR B C 1
ATOM 1045 O O . TYR B 1 34 ? 7.254 -15.094 -11.453 1 91.5 34 TYR B O 1
ATOM 1053 N N . LYS B 1 35 ? 9.008 -15.953 -12.508 1 92.19 35 LYS B N 1
ATOM 1054 C CA . LYS B 1 35 ? 8.273 -16.547 -13.617 1 92.19 35 LYS B CA 1
ATOM 1055 C C . LYS B 1 35 ? 8.141 -18.062 -13.438 1 92.19 35 LYS B C 1
ATOM 1057 O O . LYS B 1 35 ? 9.008 -18.703 -12.844 1 92.19 35 LYS B O 1
ATOM 1062 N N . PRO B 1 36 ? 7.035 -18.547 -13.984 1 91.5 36 PRO B N 1
ATOM 1063 C CA . PRO B 1 36 ? 6.871 -20 -13.93 1 91.5 36 PRO B CA 1
ATOM 1064 C C . PRO B 1 36 ? 7.891 -20.734 -14.789 1 91.5 36 PRO B C 1
ATOM 1066 O O . PRO B 1 36 ? 8.453 -20.156 -15.727 1 91.5 36 PRO B O 1
ATOM 1069 N N . PRO B 1 37 ? 8.086 -21.922 -14.336 1 90.94 37 PRO B N 1
ATOM 1070 C CA . PRO B 1 37 ? 8.992 -22.734 -15.164 1 90.94 37 PRO B CA 1
ATOM 1071 C C . PRO B 1 37 ? 8.484 -22.906 -16.594 1 90.94 37 PRO B C 1
ATOM 1073 O O . PRO B 1 37 ? 7.277 -23.016 -16.812 1 90.94 37 PRO B O 1
ATOM 1076 N N . GLU B 1 38 ? 9.32 -22.953 -17.484 1 86.44 38 GLU B N 1
ATOM 1077 C CA . GLU B 1 38 ? 8.977 -23.141 -18.891 1 86.44 38 GLU B CA 1
ATOM 1078 C C . GLU B 1 38 ? 8.727 -24.609 -19.203 1 86.44 38 GLU B C 1
ATOM 1080 O O . GLU B 1 38 ? 7.91 -24.938 -20.062 1 86.44 38 GLU B O 1
ATOM 1085 N N . GLU B 1 39 ? 9.352 -25.453 -18.422 1 81.25 39 GLU B N 1
ATOM 1086 C CA . GLU B 1 39 ? 9.219 -26.891 -18.641 1 81.25 39 GLU B CA 1
ATOM 1087 C C . GLU B 1 39 ? 7.828 -27.391 -18.266 1 81.25 39 GLU B C 1
ATOM 1089 O O . GLU B 1 39 ? 7.18 -26.812 -17.375 1 81.25 39 GLU B O 1
ATOM 1094 N N . GLU B 1 40 ? 7.293 -28.391 -19.031 1 82.12 40 GLU B N 1
ATOM 1095 C CA . GLU B 1 40 ? 5.996 -28.984 -18.75 1 82.12 40 GLU B CA 1
ATOM 1096 C C . GLU B 1 40 ? 6.098 -30.016 -17.625 1 82.12 40 GLU B C 1
ATOM 1098 O O . GLU B 1 40 ? 5.973 -31.219 -17.859 1 82.12 40 GLU B O 1
ATOM 1103 N N . ASN B 1 41 ? 6.391 -29.547 -16.484 1 88.44 41 ASN B N 1
ATOM 1104 C CA . ASN B 1 41 ? 6.5 -30.344 -15.273 1 88.44 41 ASN B CA 1
ATOM 1105 C C . ASN B 1 41 ? 5.551 -29.844 -14.188 1 88.44 41 ASN B C 1
ATOM 1107 O O . ASN B 1 41 ? 5.77 -28.781 -13.609 1 88.44 41 ASN B O 1
ATOM 1111 N N . ILE B 1 42 ? 4.598 -30.656 -13.969 1 89.56 42 ILE B N 1
ATOM 1112 C CA . ILE B 1 42 ? 3.514 -30.281 -13.07 1 89.56 42 ILE B CA 1
ATOM 1113 C C . ILE B 1 42 ? 4.07 -30.031 -11.664 1 89.56 42 ILE B C 1
ATOM 1115 O O . ILE B 1 42 ? 3.625 -29.125 -10.961 1 89.56 42 ILE B O 1
ATOM 1119 N N . TYR B 1 43 ? 4.984 -30.938 -11.438 1 90.75 43 TYR B N 1
ATOM 1120 C CA . TYR B 1 43 ? 5.57 -30.812 -10.109 1 90.75 43 TYR B CA 1
ATOM 1121 C C . TYR B 1 43 ? 6.242 -29.453 -9.945 1 90.75 43 TYR B C 1
ATOM 1123 O O . TYR B 1 43 ? 6.02 -28.766 -8.953 1 90.75 43 TYR B O 1
ATOM 1131 N N . LEU B 1 44 ? 7.043 -29.031 -10.891 1 92.88 44 LEU B N 1
ATOM 1132 C CA . LEU B 1 44 ? 7.754 -27.766 -10.836 1 92.88 44 LEU B CA 1
ATOM 1133 C C . LEU B 1 44 ? 6.773 -26.594 -10.836 1 92.88 44 LEU B C 1
ATOM 1135 O O . LEU B 1 44 ? 7.004 -25.578 -10.164 1 92.88 44 LEU B O 1
ATOM 1139 N N . LEU B 1 45 ? 5.742 -26.719 -11.539 1 92.69 45 LEU B N 1
ATOM 1140 C CA . LEU B 1 45 ? 4.73 -25.656 -11.602 1 92.69 45 LEU B CA 1
ATOM 1141 C C . LEU B 1 45 ? 4.004 -25.531 -10.266 1 92.69 45 LEU B C 1
ATOM 1143 O O . LEU B 1 45 ? 3.674 -24.422 -9.844 1 92.69 45 LEU B O 1
ATOM 1147 N N . ARG B 1 46 ? 3.762 -26.656 -9.703 1 92.38 46 ARG B N 1
ATOM 1148 C CA . ARG B 1 46 ? 3.146 -26.625 -8.375 1 92.38 46 ARG B CA 1
ATOM 1149 C C . ARG B 1 46 ? 4.051 -25.938 -7.367 1 92.38 46 ARG B C 1
ATOM 1151 O O . ARG B 1 46 ? 3.59 -25.125 -6.566 1 92.38 46 ARG B O 1
ATOM 1158 N N . LEU B 1 47 ? 5.273 -26.25 -7.457 1 93.81 47 LEU B N 1
ATOM 1159 C CA . LEU B 1 47 ? 6.242 -25.609 -6.574 1 93.81 47 LEU B CA 1
ATOM 1160 C C . LEU B 1 47 ? 6.277 -24.094 -6.809 1 93.81 47 LEU B C 1
ATOM 1162 O O . LEU B 1 47 ? 6.344 -23.312 -5.855 1 93.81 47 LEU B O 1
ATOM 1166 N N . PHE B 1 48 ? 6.309 -23.703 -8.008 1 94 48 PHE B N 1
ATOM 1167 C CA . PHE B 1 48 ? 6.266 -22.297 -8.383 1 94 48 PHE B CA 1
ATOM 1168 C C . PHE B 1 48 ? 5.043 -21.609 -7.785 1 94 48 PHE B C 1
ATOM 1170 O O . PHE B 1 48 ? 5.148 -20.531 -7.207 1 94 48 PHE B O 1
ATOM 1177 N N . THR B 1 49 ? 3.916 -22.234 -7.914 1 92.81 49 THR B N 1
ATOM 1178 C CA . THR B 1 49 ? 2.664 -21.656 -7.438 1 92.81 49 THR B CA 1
ATOM 1179 C C . THR B 1 49 ? 2.693 -21.469 -5.922 1 92.81 49 THR B C 1
ATOM 1181 O O . THR B 1 49 ? 2.256 -20.438 -5.402 1 92.81 49 THR B O 1
ATOM 1184 N N . GLU B 1 50 ? 3.238 -22.375 -5.305 1 92.5 50 GLU B N 1
ATOM 1185 C CA . GLU B 1 50 ? 3.334 -22.328 -3.85 1 92.5 50 GLU B CA 1
ATOM 1186 C C . GLU B 1 50 ? 4.266 -21.203 -3.4 1 92.5 50 GLU B C 1
ATOM 1188 O O . GLU B 1 50 ? 3.92 -20.422 -2.506 1 92.5 50 GLU B O 1
ATOM 1193 N N . LYS B 1 51 ? 5.371 -21.172 -4.035 1 93.56 51 LYS B N 1
ATOM 1194 C CA . LYS B 1 51 ? 6.34 -20.125 -3.709 1 93.56 51 LYS B CA 1
ATOM 1195 C C . LYS B 1 51 ? 5.781 -18.75 -4.004 1 93.56 51 LYS B C 1
ATOM 1197 O O . LYS B 1 51 ? 5.949 -17.812 -3.209 1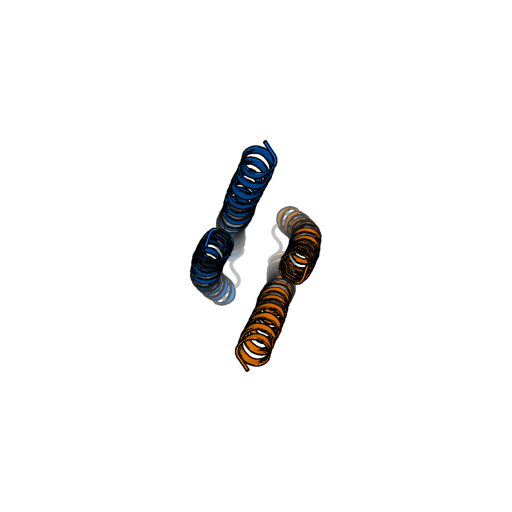 93.56 51 LYS B O 1
ATOM 1202 N N . GLN B 1 52 ? 5.18 -18.688 -5.137 1 91.62 52 GLN B N 1
ATOM 1203 C CA . GLN B 1 52 ? 4.582 -17.406 -5.508 1 91.62 52 GLN B CA 1
ATOM 1204 C C . GLN B 1 52 ? 3.535 -16.969 -4.484 1 91.62 52 GLN B C 1
ATOM 1206 O O . GLN B 1 52 ? 3.486 -15.805 -4.094 1 91.62 52 GLN B O 1
ATOM 1211 N N . SER B 1 53 ? 2.756 -17.828 -4.023 1 90.94 53 SER B N 1
ATOM 1212 C CA . SER B 1 53 ? 1.746 -17.516 -3.018 1 90.94 53 SER B CA 1
ATOM 1213 C C . SER B 1 53 ? 2.387 -17.047 -1.719 1 90.94 53 SER B C 1
ATOM 1215 O O . SER B 1 53 ? 1.903 -16.094 -1.093 1 90.94 53 SER B O 1
ATOM 1217 N N . GLN B 1 54 ? 3.383 -17.719 -1.377 1 93.44 54 GLN B N 1
ATOM 1218 C CA . GLN B 1 54 ? 4.086 -17.312 -0.164 1 93.44 54 GLN B CA 1
ATOM 1219 C C . GLN B 1 54 ? 4.688 -15.922 -0.311 1 93.44 54 GLN B C 1
ATOM 1221 O O . GLN B 1 54 ? 4.625 -15.117 0.619 1 93.44 54 GLN B O 1
ATOM 1226 N N . MET B 1 55 ? 5.254 -15.664 -1.382 1 92.69 55 MET B N 1
ATOM 1227 C CA . MET B 1 55 ? 5.836 -14.344 -1.637 1 92.69 55 MET B CA 1
ATOM 1228 C C . MET B 1 55 ? 4.77 -13.258 -1.574 1 92.69 55 MET B C 1
ATOM 1230 O O . MET B 1 55 ? 5.008 -12.18 -1.032 1 92.69 55 MET B O 1
ATOM 1234 N N . PHE B 1 56 ? 3.631 -13.539 -2.09 1 90.56 56 PHE B N 1
ATOM 1235 C CA . PHE B 1 56 ? 2.518 -12.602 -2.062 1 90.56 56 PHE B CA 1
ATOM 1236 C C . PHE B 1 56 ? 2.062 -12.336 -0.632 1 90.56 56 PHE B C 1
ATOM 1238 O O . PHE B 1 56 ? 1.783 -11.195 -0.261 1 90.56 56 PHE B O 1
ATOM 1245 N N . LYS B 1 57 ? 2.002 -13.352 0.057 1 92.94 57 LYS B N 1
ATOM 1246 C CA . LYS B 1 57 ? 1.607 -13.219 1.456 1 92.94 57 LYS B CA 1
ATOM 1247 C C . LYS B 1 57 ? 2.605 -12.359 2.227 1 92.94 57 LYS B C 1
ATOM 1249 O O . LYS B 1 57 ? 2.211 -11.5 3.021 1 92.94 57 LYS B O 1
ATOM 1254 N N . ASP B 1 58 ? 3.826 -12.57 1.996 1 93.69 58 ASP B N 1
ATOM 1255 C CA . ASP B 1 58 ? 4.871 -11.797 2.654 1 93.69 58 ASP B CA 1
ATOM 1256 C C . ASP B 1 58 ? 4.789 -10.32 2.254 1 93.69 58 ASP B C 1
ATOM 1258 O O . ASP B 1 58 ? 4.93 -9.438 3.098 1 93.69 58 ASP B O 1
ATOM 1262 N N . PHE B 1 59 ? 4.605 -10.141 1.055 1 94.44 59 PHE B N 1
ATOM 1263 C CA . PHE B 1 59 ? 4.449 -8.805 0.504 1 94.44 59 PHE B CA 1
ATOM 1264 C C . PHE B 1 59 ? 3.289 -8.078 1.176 1 94.44 59 PHE B C 1
ATOM 1266 O O . PHE B 1 59 ? 3.436 -6.934 1.612 1 94.44 59 PHE B O 1
ATOM 1273 N N . TRP B 1 60 ? 2.205 -8.719 1.325 1 93.62 60 TRP B N 1
ATOM 1274 C CA . TRP B 1 60 ? 1.005 -8.125 1.906 1 93.62 60 TRP B CA 1
ATOM 1275 C C . TRP B 1 60 ? 1.216 -7.809 3.383 1 93.62 60 TRP B C 1
ATOM 1277 O O . TRP B 1 60 ? 0.8 -6.75 3.861 1 93.62 60 TRP B O 1
ATOM 1287 N N . GLN B 1 61 ? 1.828 -8.695 3.969 1 95.88 61 GLN B N 1
ATOM 1288 C CA . GLN B 1 61 ? 2.076 -8.492 5.391 1 95.88 61 GLN B CA 1
ATOM 1289 C C . GLN B 1 61 ? 2.938 -7.254 5.629 1 95.88 61 GLN B C 1
ATOM 1291 O O . GLN B 1 61 ? 2.682 -6.484 6.559 1 95.88 61 GLN B O 1
ATOM 1296 N N . GLN B 1 62 ? 3.883 -7.121 4.801 1 96.19 62 GLN B N 1
ATOM 1297 C CA . GLN B 1 62 ? 4.738 -5.941 4.898 1 96.19 62 GLN B CA 1
ATOM 1298 C C . GLN B 1 62 ? 3.949 -4.668 4.621 1 96.19 62 GLN B C 1
ATOM 1300 O O . GLN B 1 62 ? 4.082 -3.678 5.344 1 96.19 62 GLN B O 1
ATOM 1305 N N . LEU B 1 63 ? 3.191 -4.711 3.635 1 96.5 63 LEU B N 1
ATOM 1306 C CA . LEU B 1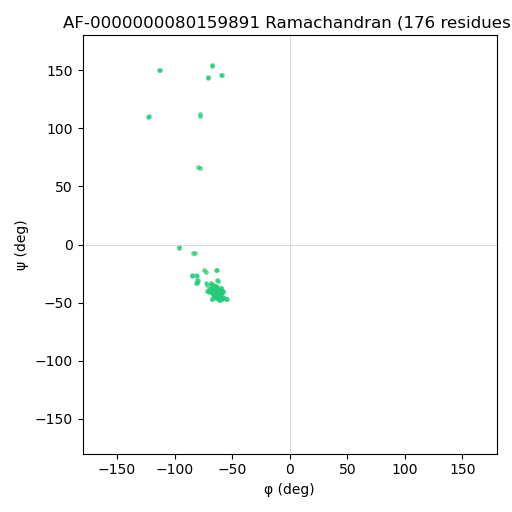 63 ? 2.365 -3.564 3.273 1 96.5 63 LEU B CA 1
ATOM 1307 C C . LEU B 1 63 ? 1.407 -3.207 4.406 1 96.5 63 LEU B C 1
ATOM 1309 O O . LEU B 1 63 ? 1.323 -2.047 4.812 1 96.5 63 LEU B O 1
ATOM 1313 N N . GLU B 1 64 ? 0.782 -4.195 4.973 1 95.94 64 GLU B N 1
ATOM 1314 C CA . GLU B 1 64 ? -0.159 -3.975 6.066 1 95.94 64 GLU B CA 1
ATOM 1315 C C . GLU B 1 64 ? 0.534 -3.342 7.27 1 95.94 64 GLU B C 1
ATOM 1317 O O . GLU B 1 64 ? -0.023 -2.451 7.918 1 95.94 64 GLU B O 1
ATOM 1322 N N . SER B 1 65 ? 1.628 -3.799 7.539 1 97.38 65 SER B N 1
ATOM 1323 C CA . SER B 1 65 ? 2.389 -3.268 8.664 1 97.38 65 SER B CA 1
ATOM 1324 C C . SER B 1 65 ? 2.744 -1.8 8.445 1 97.38 65 SER B C 1
ATOM 1326 O O . SER B 1 65 ? 2.652 -0.989 9.367 1 97.38 65 SER B O 1
ATOM 1328 N N . CYS B 1 66 ? 3.148 -1.471 7.258 1 97.62 66 CYS B N 1
ATOM 1329 C CA . CYS B 1 66 ? 3.512 -0.105 6.898 1 97.62 66 CYS B CA 1
ATOM 1330 C C . CYS B 1 66 ? 2.312 0.828 7.023 1 97.62 66 CYS B C 1
ATOM 1332 O O . CYS B 1 66 ? 2.434 1.938 7.539 1 97.62 66 CYS B O 1
ATOM 1334 N N . ILE B 1 67 ? 1.188 0.393 6.621 1 97.62 67 ILE B N 1
ATOM 1335 C CA . ILE B 1 67 ? -0.028 1.195 6.68 1 97.62 67 ILE B CA 1
ATOM 1336 C C . ILE B 1 67 ? -0.459 1.376 8.133 1 97.62 67 ILE B C 1
ATOM 1338 O O . ILE B 1 67 ? -0.861 2.471 8.539 1 97.62 67 ILE B O 1
ATOM 1342 N N . CYS B 1 68 ? -0.342 0.376 8.883 1 97.44 68 CYS B N 1
ATOM 1343 C CA . CYS B 1 68 ? -0.686 0.449 10.305 1 97.44 68 CYS B CA 1
ATOM 1344 C C . CYS B 1 68 ? 0.228 1.423 11.031 1 97.44 68 CYS B C 1
ATOM 1346 O O . CYS B 1 68 ? -0.229 2.191 11.883 1 97.44 68 CYS B O 1
ATOM 1348 N N . LYS B 1 69 ? 1.456 1.344 10.703 1 98 69 LYS B N 1
ATOM 1349 C CA . LYS B 1 69 ? 2.4 2.268 11.32 1 98 69 LYS B CA 1
ATOM 1350 C C . LYS B 1 69 ? 2.045 3.717 11.008 1 98 69 LYS B C 1
ATOM 1352 O O . LYS B 1 69 ? 2.051 4.57 11.891 1 98 69 LYS B O 1
ATOM 1357 N N . LEU B 1 70 ? 1.711 3.984 9.789 1 98.06 70 LEU B N 1
ATOM 1358 C CA . LEU B 1 70 ? 1.315 5.34 9.422 1 98.06 70 LEU B CA 1
ATOM 1359 C C . LEU B 1 70 ? 0.075 5.773 10.195 1 98.06 70 LEU B C 1
ATOM 1361 O O . LEU B 1 70 ? 0.031 6.879 10.742 1 98.06 70 LEU B O 1
ATOM 1365 N N . LYS B 1 71 ? -0.827 4.902 10.273 1 97.19 71 LYS B N 1
ATOM 1366 C CA . LYS B 1 71 ? -2.062 5.199 10.992 1 97.19 71 LYS B CA 1
ATOM 1367 C C . LYS B 1 71 ? -1.784 5.52 12.453 1 97.19 71 LYS B C 1
ATOM 1369 O O . LYS B 1 71 ? -2.324 6.488 13 1 97.19 71 LYS B O 1
ATOM 1374 N N . ASN B 1 72 ? -0.945 4.699 13.016 1 97.81 72 ASN B N 1
ATOM 1375 C CA . ASN B 1 72 ? -0.596 4.898 14.422 1 97.81 72 ASN B CA 1
ATOM 1376 C C . ASN B 1 72 ? 0.177 6.199 14.625 1 97.81 72 ASN B C 1
ATOM 1378 O O . ASN B 1 72 ? -0.06 6.918 15.594 1 97.81 72 ASN B O 1
ATOM 1382 N N . ASP B 1 73 ? 1.102 6.414 13.734 1 96.81 73 ASP B N 1
ATOM 1383 C CA . ASP B 1 73 ? 1.877 7.648 13.82 1 96.81 73 ASP B CA 1
ATOM 1384 C C . ASP B 1 73 ? 0.975 8.875 13.695 1 96.81 73 ASP B C 1
ATOM 1386 O O . ASP B 1 73 ? 1.087 9.82 14.484 1 96.81 73 ASP B O 1
ATOM 1390 N N . VAL B 1 74 ? 0.055 8.859 12.805 1 96.12 74 VAL B N 1
ATOM 1391 C CA . VAL B 1 74 ? -0.86 9.969 12.586 1 96.12 74 VAL B CA 1
ATOM 1392 C C . VAL B 1 74 ? -1.776 10.141 13.789 1 96.12 74 VAL B C 1
ATOM 1394 O O . VAL B 1 74 ? -2.006 11.258 14.258 1 96.12 74 VAL B O 1
ATOM 1397 N N . ALA B 1 75 ? -2.26 9.055 14.305 1 96.25 75 ALA B N 1
ATOM 1398 C CA . ALA B 1 75 ? -3.119 9.109 15.484 1 96.25 75 ALA B CA 1
ATOM 1399 C C . ALA B 1 75 ? -2.389 9.742 16.672 1 96.25 75 ALA B C 1
ATOM 1401 O O . ALA B 1 75 ? -2.963 10.555 17.406 1 96.25 75 ALA B O 1
ATOM 1402 N N . ALA B 1 76 ? -1.152 9.375 16.828 1 95.94 76 ALA B N 1
ATOM 1403 C CA . ALA B 1 76 ? -0.343 9.914 17.922 1 95.94 76 ALA B CA 1
ATOM 1404 C C . ALA B 1 76 ? -0.134 11.422 17.75 1 95.94 76 ALA B C 1
ATOM 1406 O O . ALA B 1 76 ? -0.196 12.172 18.719 1 95.94 76 ALA B O 1
ATOM 1407 N N . ILE B 1 77 ? 0.115 11.844 16.531 1 93.75 77 ILE B N 1
ATOM 1408 C CA . ILE B 1 77 ? 0.332 13.258 16.234 1 93.75 77 ILE B CA 1
ATOM 1409 C C . ILE B 1 77 ? -0.941 14.047 16.516 1 93.75 77 ILE B C 1
ATOM 1411 O O . ILE B 1 77 ? -0.893 15.109 17.141 1 93.75 77 ILE B O 1
ATOM 1415 N N . VAL B 1 78 ? -2.074 13.547 16.188 1 91.25 78 VAL B N 1
ATOM 1416 C CA . VAL B 1 78 ? -3.359 14.219 16.375 1 91.25 78 VAL B CA 1
ATOM 1417 C C . VAL B 1 78 ? -3.697 14.289 17.859 1 91.25 78 VAL B C 1
ATOM 1419 O O . VAL B 1 78 ? -4.195 15.312 18.344 1 91.25 78 VAL B O 1
ATOM 1422 N N . LYS B 1 79 ? -3.428 13.273 18.531 1 91.44 79 LYS B N 1
ATOM 1423 C CA . LYS B 1 79 ? -3.666 13.25 19.969 1 91.44 79 LYS B CA 1
ATOM 1424 C C . LYS B 1 79 ? -2.822 14.305 20.688 1 91.44 79 LYS B C 1
ATOM 1426 O O . LYS B 1 79 ? -3.318 15.008 21.562 1 91.44 79 LYS B O 1
ATOM 1431 N N . LYS B 1 80 ? -1.53 14.359 20.328 1 88.12 80 LYS B N 1
ATOM 1432 C CA . LYS B 1 80 ? -0.635 15.359 20.891 1 88.12 80 LYS B CA 1
ATOM 1433 C C . LYS B 1 80 ? -1.132 16.781 20.594 1 88.12 80 LYS B C 1
ATOM 1435 O O . LYS B 1 80 ? -1.084 17.656 21.469 1 88.12 80 LYS B O 1
ATOM 1440 N N . LYS B 1 81 ? -1.617 16.969 19.438 1 84 81 LYS B N 1
ATOM 1441 C CA . LYS B 1 81 ? -2.143 18.266 19.016 1 84 81 LYS B CA 1
ATOM 1442 C C . LYS B 1 81 ? -3.367 18.656 19.844 1 84 81 LYS B C 1
ATOM 1444 O O . LYS B 1 81 ? -3.494 19.797 20.281 1 84 81 LYS B O 1
ATOM 1449 N N . ARG B 1 82 ? -4.254 17.781 20.109 1 83.81 82 ARG B N 1
ATOM 1450 C CA . ARG B 1 82 ? -5.484 18.031 20.859 1 83.81 82 ARG B CA 1
ATOM 1451 C C . ARG B 1 82 ? -5.188 18.344 22.312 1 83.81 82 ARG B C 1
ATOM 1453 O O . ARG B 1 82 ? -5.816 19.219 22.922 1 83.81 82 ARG B O 1
ATOM 1460 N N . GLN B 1 83 ? -4.293 17.703 22.812 1 81.5 83 GLN B N 1
ATOM 1461 C CA . GLN B 1 83 ? -3.928 17.922 24.219 1 81.5 83 GLN B CA 1
ATOM 1462 C C . GLN B 1 83 ? -3.299 19.297 24.406 1 81.5 83 GLN B C 1
ATOM 1464 O O . GLN B 1 83 ? -3.551 19.969 25.406 1 81.5 83 GLN B O 1
ATOM 1469 N N . GLU B 1 84 ? -2.549 19.734 23.531 1 77.19 84 GLU B N 1
ATOM 1470 C CA . GLU B 1 84 ? -1.916 21.047 23.609 1 77.19 84 GLU B CA 1
ATOM 1471 C C . GLU B 1 84 ? -2.945 22.172 23.469 1 77.19 84 GLU B C 1
ATOM 1473 O O . GLU B 1 84 ? -2.848 23.203 24.141 1 77.19 84 GLU B O 1
ATOM 1478 N N . VAL B 1 85 ? -3.887 21.969 22.625 1 69.31 85 VAL B N 1
ATOM 1479 C CA . VAL B 1 85 ? -4.941 22.969 22.422 1 69.31 85 VAL B CA 1
ATOM 1480 C C . VAL B 1 85 ? -5.789 23.062 23.688 1 69.31 85 VAL B C 1
ATOM 1482 O O . VAL B 1 85 ? -6.18 24.156 24.094 1 69.31 85 VAL B O 1
ATOM 1485 N N . ALA B 1 86 ? -5.98 21.984 24.328 1 73.12 86 ALA B N 1
ATOM 1486 C CA . ALA B 1 86 ? -6.758 21.953 25.562 1 73.12 86 ALA B CA 1
ATOM 1487 C C . ALA B 1 86 ? -6.02 22.672 26.688 1 73.12 86 ALA B C 1
ATOM 1489 O O . ALA B 1 86 ? -6.637 23.391 27.484 1 73.12 86 ALA B O 1
ATOM 1490 N N . TYR B 1 87 ? -4.703 22.531 26.75 1 74.62 87 TYR B N 1
ATOM 1491 C CA . TYR B 1 87 ? -3.906 23.172 27.797 1 74.62 87 TYR B CA 1
ATOM 1492 C C . TYR B 1 87 ? -3.803 24.672 27.562 1 74.62 87 TYR B C 1
ATOM 1494 O O . TYR B 1 87 ? -3.721 25.438 28.531 1 74.62 87 TYR B O 1
ATOM 1502 N N . SER B 1 88 ? -3.777 25.109 26.297 1 72 88 SER B N 1
ATOM 1503 C CA . SER B 1 88 ? -3.641 26.531 26.016 1 72 88 SER B CA 1
ATOM 1504 C C . SER B 1 88 ? -4.941 27.281 26.297 1 72 88 SER B C 1
ATOM 1506 O O . SER B 1 88 ? -4.953 28.516 26.375 1 72 88 SER B O 1
ATOM 1508 N N . ARG B 1 89 ? -6.02 26.594 26.297 1 70.38 89 ARG B N 1
ATOM 1509 C CA . ARG B 1 89 ? -7.32 27.203 26.547 1 70.38 89 ARG B CA 1
ATOM 1510 C C . ARG B 1 89 ? -7.582 27.328 28.047 1 70.38 89 ARG B C 1
ATOM 1512 O O . ARG B 1 89 ? -8.5 28.031 28.469 1 70.38 89 ARG B O 1
ATOM 1519 N N . CYS B 1 90 ? -6.75 26.781 28.812 1 58.38 90 CYS B N 1
ATOM 1520 C CA . CYS B 1 90 ? -6.887 26.969 30.25 1 58.38 90 CYS B CA 1
ATOM 1521 C C . CYS B 1 90 ? -5.898 28.016 30.766 1 58.38 90 CYS B C 1
ATOM 1523 O O . CYS B 1 90 ? -4.797 28.156 30.234 1 58.38 90 CYS B O 1
#

Secondary structure (DSSP, 8-state):
--HHHHHHHHHHHHHHHHHHHHHHHHHHHHHHH----SS--HHHHHHHHHHHHHHHHHHHHHHHHHHHHHHHHHHHHHHHHHHHHHHHT-/--HHHHHHHHHHHHHHHHHHHHHHHHHHHHHHH----SS--HHHHHHHHHHHHHHHHHHHHHHHHHHHHHHHHHHHHHHHHHHHHHHHT-

pLDDT: mean 89.58, std 10.9, range [41.16, 98.44]

Sequence (180 aa):
MHRASYDADFAKALKVFYQSMNTIRGHFLRLKHYKPPEEENIYLLRLFTEKQSQMFKDFWQQLESCICKLKNDVAAIVKKKRQEVAYSRCMHRASYDADFAKALKVFYQSMNTIRGHFLRLKHYKPPEEENIYLLRLFTEKQSQMFKDFWQQLESCICKLKNDVAAIVKKKRQEVAYSRC

Organism: Aquarana catesbeiana (NCBI:txid8400)